Protein AF-A0A832M4B2-F1 (afdb_monomer)

Organism: NCBI:txid2282168

Sequence (87 aa):
MTQQPLFPIPPYFDRDRVSAVWRVPYQQRAEEAATWAKQHNIPPASNDQTRICLLAIDVQNTFCIPEFELFVGGRSGMGAVEDNVRL

Secondary structure (DSSP, 8-state):
-PPPP-PPPPTT--GGGTTS-----HHHHHHHHHHHHHHTT---GGG-SS-------S-SHHHHSTTSTT---TTTS-HHHHHHTT-

Mean predicted aligned error: 4.54 Å

Radius of gyration: 16.05 Å; Cα contacts (8 Å, |Δi|>4): 51; chains: 1; bounding box: 39×31×36 Å

pLDDT: mean 91.42, std 10.82, range [39.53, 98.0]

Solvent-accessible surface area (backbone atoms only — not comparable to full-atom values): 5842 Å² total; per-residue (Å²): 134,84,82,76,83,84,72,80,81,62,92,85,68,58,80,91,51,60,64,52,93,76,87,78,61,61,71,61,52,53,57,49,51,59,51,49,33,62,78,68,67,58,74,66,77,88,74,50,93,75,84,83,86,85,84,85,75,75,87,39,65,46,30,33,19,80,96,36,95,59,40,43,28,67,94,81,62,46,38,34,36,59,49,65,70,72,111

Structure (mmCIF, N/CA/C/O backbone):
data_AF-A0A832M4B2-F1
#
_entry.id   AF-A0A832M4B2-F1
#
loop_
_atom_site.group_PDB
_atom_site.id
_atom_site.type_symbol
_atom_site.label_atom_id
_atom_site.label_alt_id
_atom_site.label_comp_id
_atom_site.label_asym_id
_atom_site.label_entity_id
_atom_site.label_seq_id
_atom_site.pdbx_PDB_ins_code
_atom_site.Cartn_x
_atom_site.Cartn_y
_atom_site.Cartn_z
_atom_site.occupancy
_atom_site.B_iso_or_equiv
_atom_site.auth_seq_id
_atom_site.auth_comp_id
_atom_site.auth_asym_id
_atom_site.auth_atom_id
_atom_site.pdbx_PDB_model_num
ATOM 1 N N . MET A 1 1 ? -24.038 -13.362 10.928 1.00 39.53 1 MET A N 1
ATOM 2 C CA . MET A 1 1 ? -23.089 -12.711 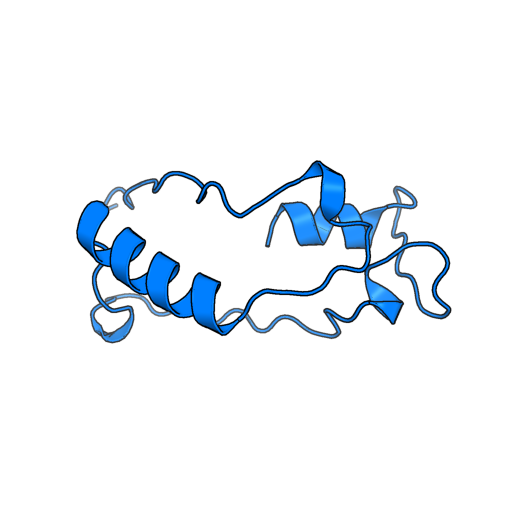10.004 1.00 39.53 1 MET A CA 1
ATOM 3 C C . MET A 1 1 ? -23.412 -11.230 10.010 1.00 39.53 1 MET A C 1
ATOM 5 O O . MET A 1 1 ? -24.429 -10.838 9.457 1.00 39.53 1 MET A O 1
ATOM 9 N N . THR A 1 2 ? -22.658 -10.430 10.757 1.00 44.22 2 THR A N 1
ATOM 10 C CA . THR A 1 2 ? -22.799 -8.970 10.754 1.00 44.22 2 THR A CA 1
ATOM 11 C C . THR A 1 2 ? -22.288 -8.446 9.414 1.00 44.22 2 THR A C 1
ATOM 13 O O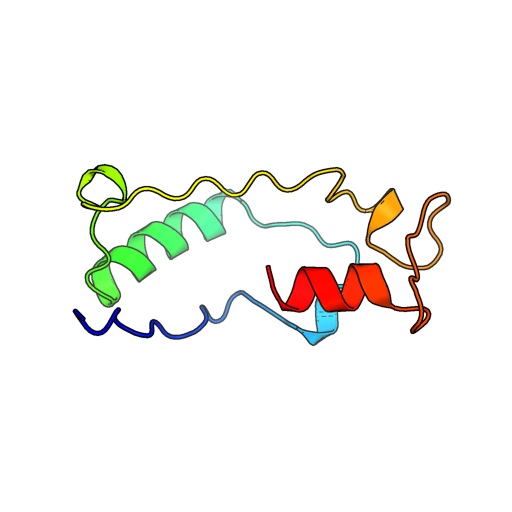 . THR A 1 2 ? -21.183 -8.788 9.003 1.00 44.22 2 THR A O 1
ATOM 16 N N . GLN A 1 3 ? -23.108 -7.676 8.697 1.00 48.38 3 GLN A N 1
ATOM 17 C CA . GLN A 1 3 ? -22.661 -6.993 7.484 1.00 48.38 3 GLN A CA 1
ATOM 18 C C . GLN A 1 3 ? -21.578 -5.985 7.889 1.00 48.38 3 GLN A C 1
ATOM 20 O O . GLN A 1 3 ? -21.848 -5.082 8.679 1.00 48.38 3 GLN A O 1
ATOM 25 N N . GLN A 1 4 ? -20.346 -6.169 7.410 1.00 58.28 4 GLN A N 1
ATOM 26 C CA . GLN A 1 4 ? -19.310 -5.148 7.548 1.00 58.28 4 GLN A CA 1
ATOM 27 C C . GLN A 1 4 ? -19.725 -3.923 6.720 1.00 58.28 4 GLN A C 1
ATOM 29 O O . GLN A 1 4 ? -20.145 -4.094 5.573 1.00 58.28 4 GLN A O 1
ATOM 34 N N . PRO A 1 5 ? -19.641 -2.699 7.267 1.00 62.03 5 PRO A N 1
ATOM 35 C CA . PRO A 1 5 ? -19.910 -1.500 6.487 1.00 62.03 5 PRO A CA 1
ATOM 36 C C . PRO A 1 5 ? -18.898 -1.400 5.340 1.00 62.03 5 PRO A C 1
ATOM 38 O O . PRO A 1 5 ? -17.688 -1.398 5.562 1.00 62.03 5 PRO A O 1
ATOM 41 N N . LEU A 1 6 ? -19.400 -1.330 4.106 1.00 78.00 6 LEU A N 1
ATOM 42 C CA . LEU A 1 6 ? -18.578 -1.044 2.935 1.00 78.00 6 LEU A CA 1
ATOM 43 C C . LEU A 1 6 ? -18.277 0.460 2.931 1.00 78.00 6 LEU A C 1
ATOM 45 O O . LEU A 1 6 ? -19.150 1.270 2.617 1.00 78.00 6 LEU A O 1
ATOM 49 N N . PHE A 1 7 ? -17.064 0.843 3.327 1.00 83.19 7 PHE A N 1
ATOM 50 C CA . PHE A 1 7 ? -16.621 2.234 3.251 1.00 83.19 7 PHE A CA 1
ATOM 51 C C . PHE A 1 7 ? -16.249 2.603 1.808 1.00 83.19 7 PHE A C 1
ATOM 53 O O . PHE A 1 7 ? -15.730 1.754 1.079 1.00 83.19 7 PHE A O 1
ATOM 60 N N . PRO A 1 8 ? -16.496 3.853 1.370 1.00 88.44 8 PRO A N 1
ATOM 61 C CA . PRO A 1 8 ? -16.011 4.301 0.074 1.00 88.44 8 PRO A CA 1
ATOM 62 C C . PRO A 1 8 ? -14.479 4.311 0.054 1.00 88.44 8 PRO A C 1
ATOM 64 O O . PRO A 1 8 ? -13.827 4.474 1.086 1.00 88.44 8 PRO A O 1
ATOM 67 N N . ILE A 1 9 ? -13.901 4.159 -1.135 1.00 87.56 9 ILE A N 1
ATOM 68 C CA . ILE A 1 9 ? -12.462 4.348 -1.321 1.00 87.56 9 ILE A CA 1
ATOM 69 C C . ILE A 1 9 ? -12.161 5.848 -1.151 1.00 87.56 9 ILE A C 1
ATOM 71 O O . ILE A 1 9 ? -12.835 6.665 -1.787 1.00 87.56 9 ILE A O 1
ATOM 75 N N . PRO A 1 10 ? -11.179 6.238 -0.315 1.00 90.06 10 PRO A N 1
ATOM 76 C CA . PRO A 1 10 ? -10.791 7.635 -0.179 1.00 90.06 10 PRO A CA 1
ATOM 77 C C . PRO A 1 10 ? -10.346 8.228 -1.525 1.00 90.06 10 PRO A C 1
ATOM 79 O O . PRO A 1 10 ? -9.653 7.550 -2.286 1.00 90.06 10 PRO A O 1
ATOM 82 N N . PRO A 1 11 ? -10.627 9.514 -1.803 1.00 90.88 11 PRO A N 1
ATOM 83 C CA . PRO A 1 11 ? -10.270 10.162 -3.074 1.00 90.88 11 PRO A CA 1
ATOM 84 C C . PRO A 1 11 ? -8.752 10.279 -3.310 1.00 90.88 11 PRO A C 1
ATOM 86 O O . PRO A 1 11 ? -8.314 10.760 -4.348 1.00 90.88 11 PRO A O 1
ATOM 89 N N . TYR A 1 12 ? -7.942 9.880 -2.329 1.00 90.69 12 TYR A N 1
ATOM 90 C CA . TYR A 1 12 ? -6.483 9.928 -2.364 1.00 90.69 12 TYR A CA 1
ATOM 91 C C . TYR A 1 12 ? -5.846 8.701 -3.022 1.00 90.69 12 TYR A C 1
ATOM 93 O O . TYR A 1 12 ? -4.637 8.714 -3.253 1.00 90.69 12 TYR A O 1
ATOM 101 N N . PHE A 1 13 ? -6.631 7.651 -3.281 1.00 92.12 13 PHE A N 1
ATOM 102 C CA . PHE A 1 13 ? -6.188 6.474 -4.015 1.00 92.12 13 PHE A CA 1
ATOM 103 C C . PHE A 1 13 ? -6.424 6.668 -5.513 1.00 92.12 13 PHE A C 1
ATOM 105 O O . PHE A 1 13 ? -7.554 6.870 -5.954 1.00 92.12 13 PHE A O 1
ATOM 112 N N . ASP A 1 14 ? -5.345 6.579 -6.285 1.00 92.44 14 ASP A N 1
ATOM 113 C CA . ASP A 1 14 ? -5.353 6.705 -7.738 1.00 92.44 14 ASP A CA 1
ATOM 114 C C . ASP A 1 14 ? -4.806 5.413 -8.353 1.00 92.44 14 ASP A C 1
ATOM 116 O O . ASP A 1 14 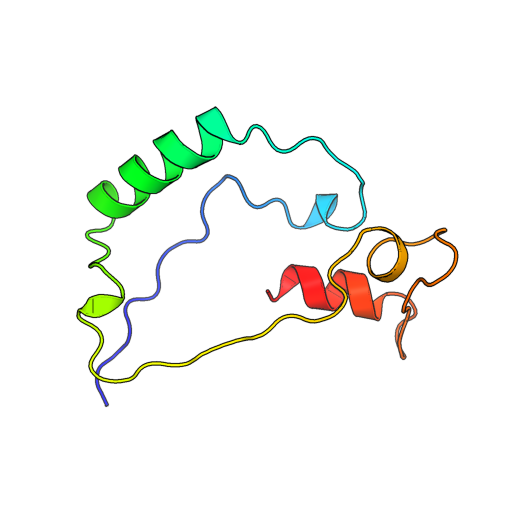? -3.605 5.135 -8.300 1.00 92.44 14 ASP A O 1
ATOM 120 N N . ARG A 1 15 ? -5.716 4.609 -8.914 1.00 92.81 15 ARG A N 1
ATOM 121 C CA . ARG A 1 15 ? -5.405 3.290 -9.483 1.00 92.81 15 ARG A CA 1
ATOM 122 C C . ARG A 1 15 ? -4.442 3.373 -10.659 1.00 92.81 15 ARG A C 1
ATOM 124 O O . ARG A 1 15 ? -3.646 2.456 -10.844 1.00 92.81 15 ARG A O 1
ATOM 131 N N . ASP A 1 16 ? -4.487 4.465 -11.412 1.00 92.75 16 ASP A N 1
ATOM 132 C CA . ASP A 1 16 ? -3.710 4.617 -12.640 1.00 92.75 16 ASP A CA 1
ATOM 133 C C . ASP A 1 16 ? -2.264 5.047 -12.350 1.00 92.75 16 ASP A C 1
ATOM 135 O O . ASP A 1 16 ? -1.405 5.020 -13.232 1.00 92.75 16 ASP A O 1
ATOM 139 N N . ARG A 1 17 ? -1.961 5.410 -11.096 1.00 93.62 17 ARG A N 1
ATOM 140 C CA . ARG A 1 17 ? -0.626 5.845 -10.657 1.00 93.62 17 ARG A CA 1
ATOM 141 C C . ARG A 1 17 ? 0.131 4.820 -9.820 1.00 93.62 17 ARG A C 1
ATOM 143 O O . ARG A 1 17 ? 1.250 5.107 -9.400 1.00 93.62 17 ARG A O 1
ATOM 150 N N . VAL A 1 18 ? -0.430 3.630 -9.602 1.00 93.31 18 VAL A N 1
ATOM 151 C CA . VAL A 1 18 ? 0.178 2.578 -8.766 1.00 93.31 18 VAL A CA 1
ATOM 152 C C . VAL A 1 18 ? 1.539 2.112 -9.300 1.00 93.31 18 VAL A C 1
ATOM 154 O O . VAL A 1 18 ? 2.434 1.803 -8.520 1.00 93.31 18 VAL A O 1
ATOM 157 N N . SER A 1 19 ? 1.739 2.125 -10.619 1.00 95.25 19 SER A N 1
ATOM 158 C CA . SER A 1 19 ? 3.010 1.756 -11.256 1.00 95.25 19 SER A CA 1
ATOM 159 C C . SER A 1 19 ? 4.030 2.900 -11.322 1.00 95.25 19 SER A C 1
ATOM 161 O O . SER A 1 19 ? 4.981 2.817 -12.095 1.00 95.25 19 SER A O 1
ATOM 163 N N . ALA A 1 20 ? 3.824 4.002 -10.598 1.00 95.12 20 ALA A N 1
ATOM 164 C CA . ALA A 1 20 ? 4.695 5.170 -10.643 1.00 95.12 20 ALA A CA 1
ATOM 165 C C . ALA A 1 20 ? 5.329 5.452 -9.280 1.00 95.12 20 ALA A C 1
ATOM 167 O O . ALA A 1 20 ? 4.708 5.286 -8.232 1.00 95.12 20 ALA A O 1
ATOM 168 N N . VAL A 1 21 ? 6.555 5.976 -9.291 1.00 94.88 21 VAL A N 1
ATOM 169 C CA . VAL A 1 21 ? 7.165 6.544 -8.084 1.00 94.88 21 VAL A CA 1
ATOM 170 C C . VAL A 1 21 ? 6.607 7.947 -7.870 1.00 94.88 21 VAL A C 1
ATOM 172 O O . VAL A 1 21 ? 6.654 8.794 -8.764 1.00 94.88 21 VAL A O 1
ATOM 175 N N . TRP A 1 22 ? 6.099 8.225 -6.673 1.00 91.94 22 TRP A N 1
ATOM 176 C CA . TRP A 1 22 ? 5.591 9.547 -6.324 1.00 91.94 22 TRP A CA 1
ATOM 177 C C . TRP A 1 22 ? 5.819 9.876 -4.852 1.00 91.94 22 TRP A C 1
ATOM 179 O O . TRP A 1 22 ? 5.984 9.008 -3.997 1.00 91.94 22 TRP A O 1
ATOM 189 N N . ARG A 1 23 ? 5.857 11.177 -4.557 1.00 92.38 23 ARG A N 1
ATOM 190 C CA . ARG A 1 23 ? 6.015 11.680 -3.194 1.00 92.38 23 ARG A CA 1
ATOM 191 C C . ARG A 1 23 ? 4.679 11.615 -2.462 1.00 92.38 23 ARG A C 1
ATOM 193 O O . ARG A 1 23 ? 3.719 12.257 -2.882 1.00 92.38 23 ARG A O 1
ATOM 200 N N . VAL A 1 24 ? 4.661 10.943 -1.315 1.00 92.50 24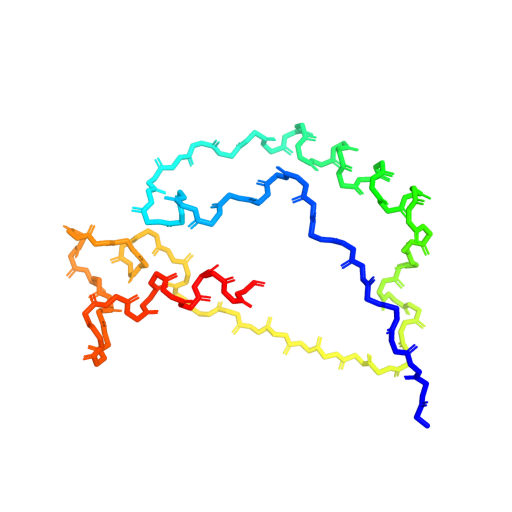 VAL A N 1
ATOM 201 C CA . VAL A 1 24 ? 3.512 10.940 -0.403 1.00 92.50 24 VAL A CA 1
ATOM 202 C C . VAL A 1 24 ? 3.536 12.209 0.464 1.00 92.50 24 VAL A C 1
ATOM 204 O O . VAL A 1 24 ? 4.530 12.456 1.157 1.00 92.50 24 VAL A O 1
ATOM 207 N N . PRO A 1 25 ? 2.473 13.037 0.470 1.00 96.00 25 PRO A N 1
ATOM 208 C CA . PRO A 1 25 ? 2.379 14.192 1.358 1.00 96.00 25 PRO A CA 1
ATOM 209 C C . PRO A 1 25 ? 1.945 13.745 2.765 1.00 96.00 25 PRO A C 1
ATOM 211 O O . PRO A 1 25 ? 0.795 13.922 3.156 1.00 96.00 25 PRO A O 1
ATOM 214 N N . TYR A 1 26 ? 2.863 13.135 3.525 1.00 96.31 26 TYR A N 1
ATOM 215 C CA . TYR A 1 26 ? 2.552 12.440 4.785 1.00 96.31 26 TYR A CA 1
ATOM 216 C C . TYR A 1 26 ? 1.738 13.262 5.793 1.00 96.31 26 TYR A C 1
ATOM 218 O O . TYR A 1 26 ? 0.741 12.763 6.306 1.00 96.31 26 TYR A O 1
ATOM 226 N N . GLN A 1 27 ? 2.123 14.518 6.046 1.00 98.00 27 GLN A N 1
ATOM 227 C CA . GLN A 1 27 ? 1.409 15.386 6.992 1.00 98.00 27 GLN A CA 1
ATOM 228 C C . GLN A 1 27 ? -0.050 15.602 6.571 1.00 98.00 27 GLN A C 1
ATOM 230 O O . GLN A 1 27 ? -0.964 15.400 7.363 1.00 98.00 27 GLN A O 1
ATOM 235 N N . GLN A 1 28 ? -0.263 15.947 5.300 1.00 97.50 28 GLN A N 1
ATOM 236 C CA . GLN A 1 28 ? -1.599 16.160 4.753 1.00 97.50 28 GLN A CA 1
ATOM 237 C C . GLN A 1 28 ? -2.442 14.878 4.842 1.00 97.50 28 GLN A C 1
ATOM 239 O O . GLN A 1 28 ? -3.583 14.922 5.294 1.00 97.50 28 GLN A O 1
ATOM 244 N N . ARG A 1 29 ? -1.863 13.718 4.491 1.00 97.12 29 ARG A N 1
ATOM 245 C CA . ARG A 1 29 ? -2.564 12.424 4.559 1.00 97.12 29 ARG A CA 1
ATOM 246 C C . ARG A 1 29 ? -2.956 12.043 5.985 1.00 97.12 29 ARG A C 1
ATOM 248 O O . ARG A 1 29 ? -4.017 11.456 6.176 1.00 97.12 29 ARG A O 1
ATOM 255 N N . ALA A 1 30 ? -2.147 12.396 6.984 1.00 97.06 30 ALA A N 1
ATOM 256 C CA . ALA A 1 30 ? -2.482 12.157 8.385 1.00 97.06 30 ALA A CA 1
ATOM 257 C C . ALA A 1 30 ? -3.712 12.973 8.833 1.00 97.06 30 ALA A C 1
ATOM 259 O O . ALA A 1 30 ? -4.622 12.432 9.464 1.00 97.06 30 ALA A O 1
ATOM 260 N N . GLU A 1 31 ? -3.774 14.257 8.469 1.00 97.88 31 GLU A N 1
ATOM 261 C CA . GLU A 1 31 ? -4.904 15.145 8.789 1.00 97.88 31 GLU A CA 1
ATOM 262 C C . GLU A 1 31 ? -6.199 14.716 8.078 1.00 97.88 31 GLU A C 1
ATOM 264 O O . GLU A 1 31 ? -7.283 14.669 8.674 1.00 97.88 31 GLU A O 1
ATOM 269 N N . GLU A 1 32 ? -6.087 14.344 6.805 1.00 96.62 32 GLU A N 1
ATOM 270 C CA . GLU A 1 32 ? -7.204 13.856 6.002 1.00 96.62 32 GLU A CA 1
ATOM 271 C C . GLU A 1 32 ? -7.735 12.508 6.498 1.00 96.62 32 GLU A C 1
ATOM 273 O O . GLU A 1 32 ? -8.950 12.328 6.548 1.00 96.62 32 GLU A O 1
ATOM 278 N N . ALA A 1 33 ? -6.865 11.582 6.917 1.00 95.00 33 ALA A N 1
ATOM 279 C CA . ALA A 1 33 ? -7.282 10.296 7.478 1.00 95.00 33 ALA A CA 1
ATOM 280 C C . ALA A 1 33 ? -8.106 10.478 8.764 1.00 95.00 33 ALA A C 1
ATOM 282 O O . ALA A 1 33 ? -9.152 9.847 8.930 1.00 95.00 33 ALA A O 1
ATOM 283 N N . ALA A 1 34 ? -7.688 11.390 9.650 1.00 95.44 34 ALA A N 1
ATOM 284 C CA . ALA A 1 34 ? -8.443 11.711 10.860 1.00 95.44 34 ALA A CA 1
ATOM 285 C C . ALA A 1 34 ? -9.815 12.331 10.540 1.00 95.44 34 ALA A C 1
ATOM 287 O O . ALA A 1 34 ? -10.810 12.039 11.208 1.00 95.44 34 ALA A O 1
ATOM 288 N N . THR A 1 35 ? -9.880 13.175 9.508 1.00 95.75 35 THR A N 1
ATOM 289 C CA . THR A 1 35 ? -11.134 13.775 9.032 1.00 95.75 35 THR A CA 1
ATOM 290 C C . THR A 1 35 ? -12.062 12.719 8.432 1.00 95.75 35 THR A C 1
ATOM 292 O O . THR A 1 35 ? -13.241 12.669 8.782 1.00 95.75 35 THR A O 1
ATOM 295 N N . TRP A 1 36 ? -11.522 11.827 7.600 1.00 94.69 36 TRP A N 1
ATOM 296 C CA . TRP A 1 36 ? -12.249 10.727 6.971 1.00 94.69 36 TRP A CA 1
ATOM 297 C C . TRP A 1 36 ? -12.865 9.777 8.002 1.00 94.69 36 TRP A C 1
ATOM 299 O O . TRP A 1 36 ? -14.048 9.444 7.919 1.00 94.69 36 TRP A O 1
ATOM 309 N N . ALA A 1 37 ? -12.097 9.406 9.033 1.00 94.00 37 ALA A N 1
ATOM 310 C CA . ALA A 1 37 ? -12.583 8.560 10.119 1.00 94.00 37 ALA A CA 1
ATOM 311 C C . ALA A 1 37 ? -13.802 9.170 10.831 1.00 94.00 37 ALA A C 1
ATOM 313 O O . ALA A 1 37 ? -14.778 8.467 11.090 1.00 94.00 37 ALA A O 1
ATOM 314 N N . LYS A 1 38 ? -13.783 10.486 11.088 1.00 94.56 38 LYS A N 1
ATOM 315 C CA . LYS A 1 38 ? -14.918 11.209 11.687 1.00 94.56 38 LYS A C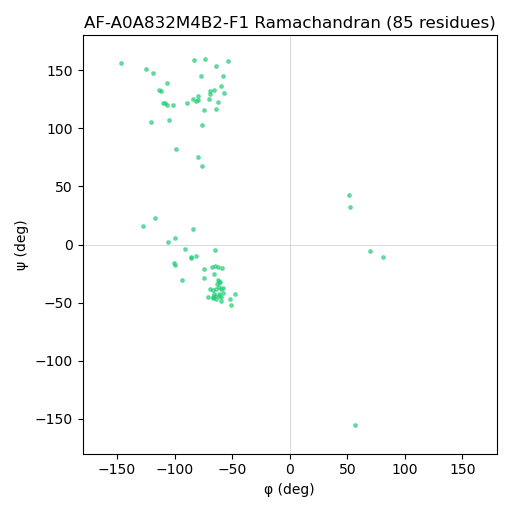A 1
ATOM 316 C C . LYS A 1 38 ? -16.126 11.258 10.754 1.00 94.56 38 LYS A C 1
ATOM 318 O O . LYS A 1 38 ? -17.235 10.988 11.196 1.00 94.56 38 LYS A O 1
ATOM 323 N N . GLN A 1 39 ? -15.916 11.583 9.478 1.00 94.06 39 GLN A N 1
ATOM 324 C CA 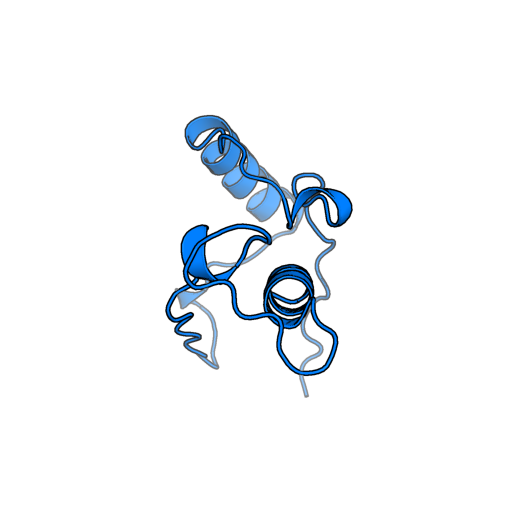. GLN A 1 39 ? -16.989 11.681 8.480 1.00 94.06 39 GLN A CA 1
ATOM 325 C C . GLN A 1 39 ? -17.742 10.357 8.301 1.00 94.06 39 GLN A C 1
ATOM 327 O O . GLN A 1 39 ? -18.964 10.356 8.169 1.00 94.06 39 GLN A O 1
ATOM 332 N N . HIS A 1 40 ? -17.022 9.235 8.339 1.00 92.56 40 HIS A N 1
ATOM 333 C CA . HIS A 1 40 ? -17.588 7.902 8.130 1.00 92.56 40 HIS A CA 1
ATOM 334 C C . HIS A 1 40 ? -17.860 7.122 9.422 1.00 92.56 40 HIS A C 1
ATOM 336 O O . HIS A 1 40 ? -18.277 5.968 9.349 1.00 92.56 40 HIS A O 1
ATOM 342 N N . ASN A 1 41 ? -17.670 7.737 10.596 1.00 92.38 41 ASN A N 1
ATOM 343 C CA . ASN A 1 41 ? -17.819 7.093 11.906 1.00 92.38 41 ASN A CA 1
ATOM 344 C C . ASN A 1 41 ? -17.028 5.774 12.021 1.00 92.38 41 ASN A C 1
ATOM 346 O O . ASN A 1 41 ? -17.534 4.781 12.542 1.00 92.38 41 ASN A O 1
ATOM 350 N N . ILE A 1 42 ? -15.791 5.757 11.516 1.00 91.69 42 ILE A N 1
ATOM 351 C CA . ILE A 1 42 ? -14.912 4.582 11.564 1.00 91.69 42 ILE A CA 1
ATOM 352 C C . ILE A 1 42 ? -14.387 4.431 13.004 1.00 91.69 42 ILE A C 1
ATOM 354 O O . ILE A 1 42 ? -13.680 5.326 13.482 1.00 91.69 42 ILE A O 1
ATOM 358 N N . PRO A 1 43 ? -14.723 3.344 13.725 1.00 91.06 43 PRO A N 1
ATOM 359 C CA . PRO A 1 43 ? -14.251 3.140 15.089 1.00 91.06 43 PRO A CA 1
ATOM 360 C C . PRO A 1 43 ? -12.763 2.746 15.117 1.00 91.06 43 PRO A C 1
ATOM 362 O O . PRO A 1 43 ? -12.230 2.249 14.124 1.00 91.06 43 PRO A O 1
ATOM 365 N N . PRO A 1 44 ? -12.072 2.917 16.259 1.00 92.19 44 PRO A N 1
ATOM 366 C CA . PRO A 1 44 ? -10.720 2.398 16.429 1.00 92.19 44 PRO A CA 1
ATOM 367 C C . PRO A 1 44 ? -10.671 0.874 16.265 1.00 92.19 44 PRO A C 1
ATOM 369 O O . PRO A 1 44 ? -11.473 0.167 16.875 1.00 92.19 44 PRO A O 1
ATOM 372 N N . ALA A 1 45 ? -9.666 0.364 15.546 1.00 90.75 45 ALA A N 1
ATOM 373 C CA . ALA A 1 45 ? -9.454 -1.077 15.348 1.00 90.75 45 ALA A CA 1
ATOM 374 C C . ALA A 1 45 ? -9.263 -1.863 16.666 1.00 90.75 45 ALA A C 1
ATOM 376 O O . ALA A 1 45 ? -9.471 -3.071 16.725 1.00 90.75 45 ALA A O 1
ATOM 377 N N . SER A 1 46 ? -8.905 -1.188 17.768 1.00 92.62 46 SER A N 1
ATOM 378 C CA . SER A 1 46 ? -8.848 -1.793 19.108 1.00 92.62 46 SER A CA 1
ATOM 379 C C . SER A 1 46 ? -10.202 -2.302 19.613 1.00 92.62 46 SER A C 1
ATOM 381 O O . SER A 1 46 ? -10.230 -3.105 20.543 1.00 92.62 46 SER A O 1
ATOM 383 N N . ASN A 1 47 ? -11.305 -1.829 19.029 1.00 93.56 47 ASN A N 1
ATOM 384 C CA . ASN A 1 47 ? -12.662 -2.217 19.403 1.00 93.56 47 ASN A CA 1
ATOM 385 C C . ASN A 1 47 ? -13.173 -3.422 18.593 1.00 93.56 47 ASN A C 1
ATOM 387 O O . ASN A 1 47 ? -14.276 -3.904 18.856 1.00 93.56 47 ASN A O 1
ATOM 391 N N . ASP A 1 48 ? -12.398 -3.911 17.619 1.00 91.25 48 ASP A N 1
ATOM 392 C CA . ASP A 1 48 ? -12.800 -5.032 16.776 1.00 91.25 48 ASP A CA 1
ATOM 393 C C . ASP A 1 48 ? -12.829 -6.345 17.572 1.00 91.25 48 ASP A C 1
ATOM 395 O O . ASP A 1 48 ? -11.872 -6.712 18.258 1.00 91.25 48 ASP A O 1
ATOM 399 N N . GLN A 1 49 ? -13.924 -7.103 17.439 1.00 94.00 49 GLN A N 1
ATOM 400 C CA . GLN A 1 49 ? -14.044 -8.433 18.056 1.00 94.00 49 GLN A CA 1
ATOM 401 C C . GLN A 1 49 ? -13.112 -9.455 17.394 1.00 94.00 49 GLN A C 1
ATOM 403 O O . GLN A 1 49 ? -12.539 -10.318 18.059 1.00 94.00 49 GLN A O 1
ATOM 408 N N . THR A 1 50 ? -12.965 -9.368 16.071 1.00 92.56 50 THR A N 1
ATOM 409 C CA . THR A 1 50 ? -12.073 -10.215 15.278 1.00 92.56 50 THR A CA 1
ATOM 410 C C . THR A 1 50 ? -10.924 -9.364 14.773 1.00 92.56 50 THR A C 1
ATOM 412 O O . THR A 1 50 ? -11.144 -8.387 14.067 1.00 92.56 50 THR A O 1
ATOM 415 N N . ARG A 1 51 ? -9.695 -9.749 15.118 1.00 90.50 51 ARG A N 1
ATOM 416 C CA . ARG A 1 51 ? -8.482 -9.028 14.726 1.00 90.50 51 ARG A CA 1
ATOM 417 C C . ARG A 1 51 ? -7.732 -9.846 13.687 1.00 90.50 51 ARG A C 1
ATOM 419 O O . ARG A 1 51 ? -7.365 -10.988 13.955 1.00 90.50 51 ARG A O 1
ATOM 426 N N . ILE A 1 52 ? -7.518 -9.256 12.519 1.00 90.06 52 ILE A N 1
ATOM 427 C CA . ILE A 1 52 ? -6.760 -9.849 11.416 1.00 90.06 52 ILE A CA 1
ATOM 428 C C . ILE A 1 52 ? -5.478 -9.035 11.262 1.00 90.06 52 ILE A C 1
ATOM 430 O O . ILE A 1 52 ? -5.523 -7.808 11.248 1.00 90.06 52 ILE A O 1
ATOM 434 N N . CYS A 1 53 ? -4.338 -9.716 11.166 1.00 91.56 53 CYS A N 1
ATOM 435 C CA . CYS A 1 53 ? -3.061 -9.086 10.852 1.00 91.56 53 CYS A CA 1
ATOM 436 C C . CYS A 1 53 ? -2.684 -9.438 9.412 1.00 91.56 53 CYS A C 1
ATOM 438 O O . CYS A 1 53 ? -2.546 -10.618 9.088 1.00 91.56 53 CYS A O 1
ATOM 440 N N . LEU A 1 54 ? -2.523 -8.420 8.56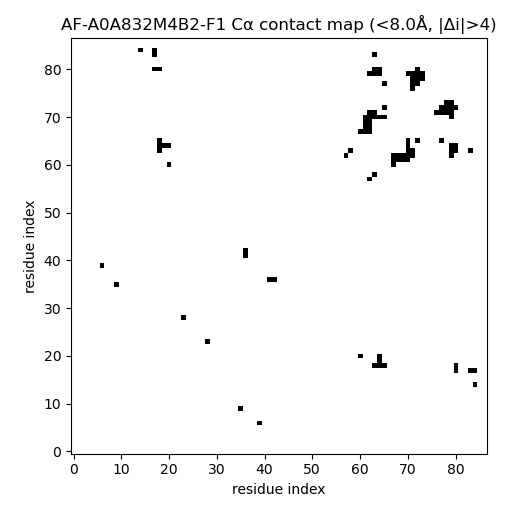8 1.00 91.38 54 LEU A N 1
ATOM 441 C CA . LEU A 1 54 ? -1.915 -8.544 7.249 1.00 91.38 54 LEU A CA 1
ATOM 442 C C . LEU A 1 54 ? -0.479 -8.031 7.343 1.00 91.38 54 LEU A C 1
ATOM 444 O O . LEU A 1 54 ? -0.258 -6.868 7.676 1.00 91.38 54 LEU A O 1
ATOM 448 N N . LEU A 1 55 ? 0.487 -8.894 7.040 1.00 94.88 55 LEU A N 1
ATOM 449 C CA . LEU A 1 55 ? 1.884 -8.508 6.900 1.00 94.88 55 LEU A CA 1
ATOM 450 C C . LEU A 1 55 ? 2.229 -8.484 5.413 1.00 94.88 55 LEU A C 1
ATOM 452 O O . LEU A 1 55 ? 2.333 -9.535 4.783 1.00 94.88 55 LEU A O 1
ATOM 456 N N . ALA A 1 56 ? 2.386 -7.283 4.865 1.00 94.50 56 ALA A N 1
ATOM 457 C CA . ALA A 1 56 ? 2.834 -7.104 3.495 1.00 94.50 56 ALA A CA 1
ATOM 458 C C . ALA A 1 56 ? 4.369 -7.165 3.448 1.00 94.50 56 ALA A C 1
ATOM 460 O O . ALA A 1 56 ? 5.044 -6.453 4.193 1.00 94.50 56 ALA A O 1
ATOM 461 N N . ILE A 1 57 ? 4.907 -8.045 2.605 1.00 94.25 57 ILE A N 1
ATOM 462 C CA . ILE A 1 57 ? 6.346 -8.299 2.468 1.00 94.25 57 ILE A CA 1
ATOM 463 C C . ILE A 1 57 ? 6.830 -7.690 1.157 1.00 94.25 57 ILE A C 1
ATOM 465 O O . ILE A 1 57 ? 6.130 -7.772 0.152 1.00 94.25 57 ILE A O 1
ATOM 469 N N . ASP A 1 58 ? 8.009 -7.069 1.195 1.00 95.00 58 ASP A N 1
ATOM 470 C CA . ASP A 1 58 ? 8.710 -6.510 0.035 1.00 95.00 58 ASP A CA 1
ATOM 471 C C . ASP A 1 58 ? 7.863 -5.547 -0.823 1.00 95.00 58 ASP A C 1
ATOM 473 O O . ASP A 1 58 ? 8.064 -5.418 -2.028 1.00 95.00 58 ASP A O 1
ATOM 477 N N . VAL A 1 59 ? 6.943 -4.799 -0.191 1.00 94.94 59 VAL A N 1
ATOM 478 C CA . VAL A 1 59 ? 6.178 -3.709 -0.833 1.00 94.94 59 VAL A CA 1
ATOM 479 C C . VAL A 1 59 ? 7.065 -2.473 -0.991 1.00 94.94 59 VAL A C 1
ATOM 481 O O . VAL A 1 59 ? 6.921 -1.456 -0.311 1.00 94.94 59 VAL A O 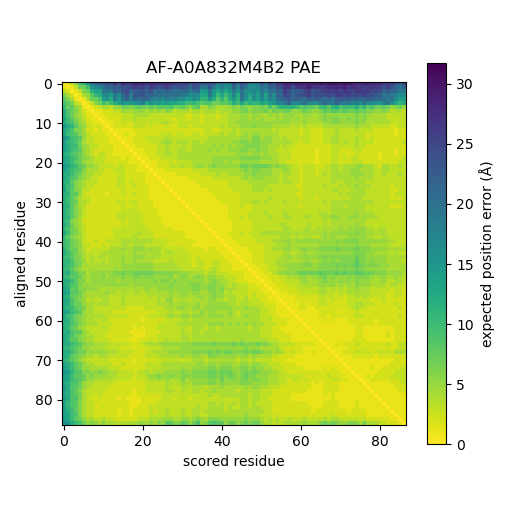1
ATOM 484 N N . GLN A 1 60 ? 8.062 -2.597 -1.857 1.00 94.56 60 GLN A N 1
ATOM 485 C CA . GLN A 1 60 ? 9.063 -1.578 -2.148 1.00 94.56 60 GLN A CA 1
ATOM 486 C C . GLN A 1 60 ? 9.074 -1.307 -3.651 1.00 94.56 60 GLN A C 1
ATOM 488 O O . GLN A 1 60 ? 8.820 -2.207 -4.450 1.00 94.56 60 GLN A O 1
ATOM 493 N N . ASN A 1 61 ? 9.433 -0.081 -4.047 1.00 95.81 61 ASN A N 1
ATOM 494 C CA . ASN A 1 61 ? 9.478 0.330 -5.457 1.00 95.81 61 ASN A CA 1
ATOM 495 C C . ASN A 1 61 ? 10.213 -0.688 -6.342 1.00 95.81 61 ASN A C 1
ATOM 497 O O . ASN A 1 61 ? 9.711 -1.045 -7.401 1.00 95.81 61 ASN A O 1
ATOM 501 N N . THR A 1 62 ? 11.345 -1.209 -5.864 1.00 97.06 62 THR A N 1
ATOM 502 C CA . THR A 1 62 ? 12.188 -2.148 -6.605 1.00 97.06 62 THR A CA 1
ATOM 503 C C . THR A 1 62 ? 11.493 -3.463 -6.976 1.00 97.06 62 THR A C 1
ATOM 505 O O . THR A 1 62 ? 11.792 -4.036 -8.020 1.00 97.06 62 THR A O 1
ATOM 508 N N . PHE A 1 63 ? 10.566 -3.941 -6.145 1.00 97.69 63 PHE A N 1
ATOM 509 C CA . PHE A 1 63 ? 9.801 -5.163 -6.405 1.00 97.69 63 PHE A CA 1
ATOM 510 C C . PHE A 1 63 ? 8.473 -4.876 -7.104 1.00 97.69 63 PHE A C 1
ATOM 512 O O . PHE A 1 63 ? 7.975 -5.707 -7.866 1.00 97.69 63 PHE A O 1
ATOM 519 N N . CYS A 1 64 ? 7.887 -3.706 -6.837 1.00 97.00 64 CYS A N 1
ATOM 520 C CA . CYS A 1 64 ? 6.506 -3.415 -7.196 1.00 97.00 64 CYS A CA 1
ATOM 521 C C . CYS A 1 64 ? 6.318 -2.591 -8.476 1.00 97.00 64 CYS A C 1
ATOM 523 O O . CYS A 1 64 ? 5.212 -2.573 -9.015 1.00 97.00 64 CYS A O 1
ATOM 525 N N . ILE A 1 65 ? 7.354 -1.903 -8.961 1.00 96.94 65 ILE A N 1
ATOM 526 C CA . ILE A 1 65 ? 7.260 -0.984 -10.101 1.00 96.94 65 ILE A CA 1
ATOM 527 C C . ILE A 1 65 ? 8.060 -1.541 -11.291 1.00 96.94 65 ILE A C 1
ATOM 529 O O . ILE A 1 65 ? 9.202 -1.961 -11.091 1.00 96.94 65 ILE A O 1
ATOM 533 N N . PRO A 1 66 ? 7.496 -1.550 -12.519 1.00 96.94 66 PRO A N 1
ATOM 534 C CA . PRO A 1 66 ? 8.218 -1.975 -13.717 1.00 96.94 66 PRO A CA 1
ATOM 535 C C . PRO A 1 66 ? 9.543 -1.227 -13.914 1.00 96.94 66 PRO A C 1
ATOM 537 O O . PRO A 1 66 ? 9.714 -0.111 -13.427 1.00 96.94 66 PRO A O 1
ATOM 540 N N . GLU A 1 67 ? 10.459 -1.830 -14.672 1.00 95.62 67 GLU A N 1
ATOM 541 C CA . GLU A 1 67 ? 11.806 -1.313 -14.982 1.00 95.62 67 GLU A CA 1
ATOM 542 C C . GLU A 1 67 ? 12.814 -1.290 -13.815 1.00 95.62 67 GLU A C 1
ATOM 544 O O . GLU A 1 67 ? 13.993 -1.016 -14.042 1.00 95.62 67 GLU A O 1
ATOM 549 N N . PHE A 1 68 ? 12.406 -1.622 -12.587 1.00 96.75 68 PHE A N 1
ATOM 550 C CA . PHE A 1 68 ? 13.343 -1.842 -11.481 1.00 96.75 68 PHE A CA 1
ATOM 551 C C . PHE A 1 68 ? 13.933 -3.260 -11.470 1.00 96.75 68 PHE A C 1
ATOM 553 O O . PHE A 1 68 ? 13.374 -4.213 -12.012 1.00 96.75 68 PHE A O 1
ATOM 560 N N . GLU A 1 69 ? 15.079 -3.401 -10.807 1.00 96.44 69 GLU A N 1
ATOM 561 C CA . GLU A 1 69 ? 15.956 -4.568 -10.876 1.00 96.44 69 GLU A CA 1
ATOM 562 C C . GLU A 1 69 ? 15.371 -5.870 -10.301 1.00 96.44 69 GLU A C 1
ATOM 564 O O . GLU A 1 69 ? 15.777 -6.948 -10.737 1.00 96.44 69 GLU A O 1
ATOM 569 N N . LEU A 1 70 ? 14.419 -5.799 -9.360 1.00 97.50 70 LEU A N 1
ATOM 570 C CA . LEU A 1 70 ? 13.762 -6.976 -8.762 1.00 97.50 70 LEU A CA 1
ATOM 571 C C . LEU A 1 70 ? 12.257 -7.019 -9.049 1.00 97.50 70 LEU A C 1
ATOM 573 O O . LEU A 1 70 ? 11.508 -7.653 -8.305 1.00 97.50 70 LEU A O 1
ATOM 577 N N . PHE A 1 71 ? 11.801 -6.345 -10.106 1.00 97.94 71 PHE A N 1
ATOM 578 C CA . PHE A 1 71 ? 10.377 -6.239 -10.397 1.00 97.94 71 PHE A CA 1
ATOM 579 C C . PHE A 1 71 ? 9.705 -7.614 -10.556 1.00 97.94 71 PHE A C 1
ATOM 581 O O . PHE A 1 71 ? 10.148 -8.472 -11.325 1.00 97.94 71 PHE A O 1
ATOM 588 N N . VAL A 1 72 ? 8.583 -7.811 -9.857 1.00 97.38 72 VAL A N 1
ATOM 589 C CA . VAL A 1 72 ? 7.847 -9.081 -9.829 1.00 97.38 72 VAL A CA 1
ATOM 590 C C . VAL A 1 72 ? 6.659 -9.043 -10.798 1.00 97.38 72 VAL A C 1
ATOM 592 O O . VAL A 1 72 ? 5.507 -8.839 -10.419 1.00 97.38 72 VAL A O 1
ATOM 595 N N . GLY A 1 73 ? 6.922 -9.292 -12.083 1.00 96.94 73 GLY A N 1
ATOM 596 C CA . GLY A 1 73 ? 5.885 -9.268 -13.128 1.00 96.94 73 GLY A CA 1
ATOM 597 C C . GLY A 1 73 ? 4.824 -10.380 -13.027 1.00 96.94 73 GLY A C 1
ATOM 598 O O . GLY A 1 73 ? 3.735 -10.256 -13.586 1.00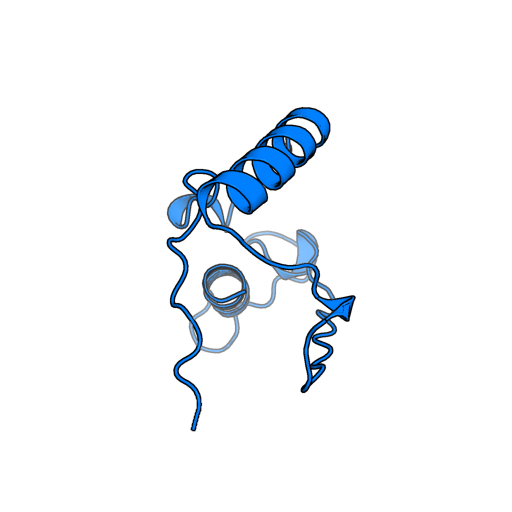 96.94 73 GLY A O 1
ATOM 599 N N . GLY A 1 74 ? 5.089 -11.476 -12.311 1.00 95.75 74 GLY A N 1
ATOM 600 C CA . GLY A 1 74 ? 4.155 -12.605 -12.216 1.00 95.75 74 GLY A CA 1
ATOM 601 C C . GLY A 1 74 ? 3.772 -13.194 -13.587 1.00 95.75 74 GLY A C 1
ATOM 602 O O . GLY A 1 74 ? 4.513 -13.085 -14.560 1.00 95.75 74 GLY A O 1
ATOM 603 N N . ARG A 1 75 ? 2.600 -13.840 -13.680 1.00 96.69 75 ARG A N 1
ATOM 604 C CA . ARG A 1 75 ? 2.131 -14.473 -14.934 1.00 96.69 75 ARG A CA 1
ATOM 605 C C . ARG A 1 75 ? 1.647 -13.472 -15.985 1.00 96.69 75 ARG A C 1
ATOM 607 O O . ARG A 1 75 ? 1.701 -13.790 -17.167 1.00 96.69 75 ARG A O 1
ATOM 614 N N . SER A 1 76 ? 1.131 -12.317 -15.562 1.00 96.38 76 SER A N 1
ATOM 615 C CA . SER A 1 76 ? 0.599 -11.285 -16.462 1.00 96.38 76 SER A CA 1
ATOM 616 C C . SER A 1 76 ? 1.671 -10.324 -16.980 1.00 96.38 76 SER A C 1
ATOM 618 O O . SER A 1 76 ? 1.398 -9.546 -17.886 1.00 96.38 76 SER A O 1
ATOM 620 N N . GLY A 1 77 ? 2.875 -10.351 -16.401 1.00 97.25 77 GLY A N 1
ATOM 621 C CA . GLY A 1 77 ? 3.887 -9.312 -16.589 1.00 97.25 77 GLY A CA 1
ATOM 622 C C . GLY A 1 77 ? 3.664 -8.076 -15.708 1.00 97.25 77 GLY A C 1
ATOM 623 O O . GLY A 1 77 ? 4.575 -7.267 -15.592 1.00 97.25 77 GLY A O 1
ATOM 624 N N . MET A 1 78 ? 2.508 -7.955 -15.042 1.00 96.88 78 MET A N 1
ATOM 625 C CA . MET A 1 78 ? 2.117 -6.804 -14.216 1.00 96.88 78 MET A CA 1
ATOM 626 C C . MET A 1 78 ? 1.677 -7.189 -12.793 1.00 96.88 78 MET A C 1
ATOM 628 O O . MET A 1 78 ? 1.072 -6.378 -12.098 1.00 96.88 78 MET A O 1
ATOM 632 N N . GLY A 1 79 ? 1.983 -8.408 -12.338 1.00 96.69 79 GLY A N 1
ATOM 633 C CA . GLY A 1 79 ? 1.470 -8.990 -11.092 1.00 96.69 79 GLY A CA 1
ATOM 634 C C . GLY A 1 79 ? 1.629 -8.091 -9.865 1.00 96.69 79 GLY A C 1
ATOM 635 O O . GLY A 1 79 ? 0.638 -7.779 -9.214 1.00 96.69 79 GLY A O 1
ATOM 636 N N . ALA A 1 80 ? 2.837 -7.586 -9.607 1.00 96.75 80 ALA A N 1
ATOM 637 C CA . ALA A 1 80 ? 3.088 -6.658 -8.503 1.00 96.75 80 ALA A CA 1
ATOM 638 C C . ALA A 1 80 ? 2.247 -5.364 -8.571 1.00 96.75 80 ALA A C 1
ATOM 640 O O . ALA A 1 80 ? 1.811 -4.841 -7.545 1.00 96.75 80 ALA A O 1
ATOM 641 N N . VAL A 1 81 ? 2.019 -4.828 -9.774 1.00 96.44 81 VAL A N 1
ATOM 642 C CA . VAL A 1 81 ? 1.200 -3.621 -9.967 1.00 96.44 81 VAL A CA 1
ATOM 643 C C . VAL A 1 81 ? -0.269 -3.943 -9.706 1.00 96.44 81 VAL A C 1
ATOM 645 O O . VAL A 1 81 ? -0.946 -3.209 -8.992 1.00 96.44 81 VAL A O 1
ATOM 648 N N . GLU A 1 82 ? -0.755 -5.065 -10.237 1.00 96.00 82 GLU A N 1
ATOM 649 C CA . GLU A 1 82 ? -2.119 -5.547 -10.014 1.00 96.00 82 GLU A CA 1
ATOM 650 C C . GLU A 1 82 ? -2.393 -5.850 -8.533 1.00 96.00 82 GLU A C 1
ATOM 652 O O . GLU A 1 82 ? -3.496 -5.589 -8.053 1.00 96.00 82 GLU A O 1
ATOM 657 N N . ASP A 1 83 ? -1.405 -6.375 -7.804 1.00 95.06 83 ASP A N 1
ATOM 658 C CA . ASP A 1 83 ? -1.488 -6.613 -6.362 1.00 95.06 83 ASP A CA 1
ATOM 659 C C . ASP A 1 83 ? -1.647 -5.306 -5.582 1.00 95.06 83 ASP A C 1
ATOM 661 O O . ASP A 1 83 ? -2.564 -5.199 -4.772 1.00 95.06 83 ASP A O 1
ATOM 665 N N . ASN A 1 84 ? -0.847 -4.277 -5.876 1.00 94.06 84 ASN A N 1
ATOM 666 C CA . ASN A 1 84 ? -0.949 -2.976 -5.202 1.00 94.06 84 ASN A CA 1
ATOM 667 C C . ASN A 1 84 ? -2.269 -2.233 -5.476 1.00 94.06 84 ASN A C 1
ATOM 669 O O . ASN A 1 84 ? -2.634 -1.337 -4.724 1.00 94.06 84 ASN A O 1
ATOM 673 N N . VAL A 1 85 ? -3.009 -2.601 -6.526 1.00 93.69 85 VAL A N 1
ATOM 674 C CA . VAL A 1 85 ? -4.371 -2.089 -6.754 1.00 93.69 85 VAL A CA 1
ATOM 675 C C . VAL A 1 85 ? -5.395 -2.728 -5.799 1.00 93.69 85 VAL A C 1
ATOM 677 O O . VAL A 1 85 ? -6.480 -2.177 -5.609 1.00 93.69 85 VAL A O 1
ATOM 680 N N . ARG A 1 86 ? -5.082 -3.903 -5.236 1.00 89.62 86 ARG A N 1
ATOM 681 C CA . ARG A 1 86 ? -5.955 -4.686 -4.345 1.00 89.62 86 ARG A CA 1
ATOM 682 C C . ARG A 1 86 ? -5.623 -4.538 -2.855 1.00 89.62 86 ARG A C 1
ATOM 684 O O . ARG A 1 86 ? -6.447 -4.966 -2.046 1.00 89.62 86 ARG A O 1
ATOM 691 N N . LEU A 1 87 ? -4.438 -4.020 -2.521 1.00 85.31 87 LEU A N 1
ATOM 692 C CA . LEU A 1 87 ? -4.006 -3.708 -1.151 1.00 85.31 87 LEU A CA 1
ATOM 693 C C . LEU A 1 87 ? -4.724 -2.463 -0.615 1.00 85.31 87 LEU A C 1
ATOM 695 O O . LEU A 1 87 ? -5.079 -2.488 0.584 1.00 85.31 87 LEU A O 1
#

Foldseek 3Di:
DDDDDDDDDPPPDDLVCLQDDDDDPVVVVVVVVVVSCVVVVPDPPVPDPDDDDDDDPPLDNQCQHPPHDNDDCDPPHRVSSVVSSVD